Protein AF-A0ABD5GQT0-F1 (afdb_monomer_lite)

Structure (mmCIF, N/CA/C/O backbone):
data_AF-A0ABD5GQT0-F1
#
_entry.id   AF-A0ABD5GQT0-F1
#
loop_
_atom_site.group_PDB
_atom_site.id
_atom_site.type_symbol
_atom_site.label_atom_id
_atom_site.label_alt_id
_atom_site.label_comp_id
_atom_site.label_asym_id
_atom_site.label_entity_id
_atom_site.label_seq_id
_atom_site.pdbx_PDB_ins_code
_atom_site.Cartn_x
_atom_site.Cartn_y
_atom_site.Cartn_z
_atom_site.occupancy
_atom_site.B_iso_or_equiv
_atom_site.auth_seq_id
_atom_site.auth_comp_id
_atom_site.auth_asym_id
_atom_site.auth_atom_id
_atom_site.pdbx_PDB_model_num
ATOM 1 N N . MET A 1 1 ? -15.451 -2.386 5.337 1.00 69.12 1 MET A N 1
ATOM 2 C CA . MET A 1 1 ? -15.434 -2.028 3.897 1.00 69.12 1 MET A CA 1
ATOM 3 C C . MET A 1 1 ? -14.063 -2.382 3.335 1.00 69.12 1 MET A C 1
ATOM 5 O O . MET A 1 1 ? -13.108 -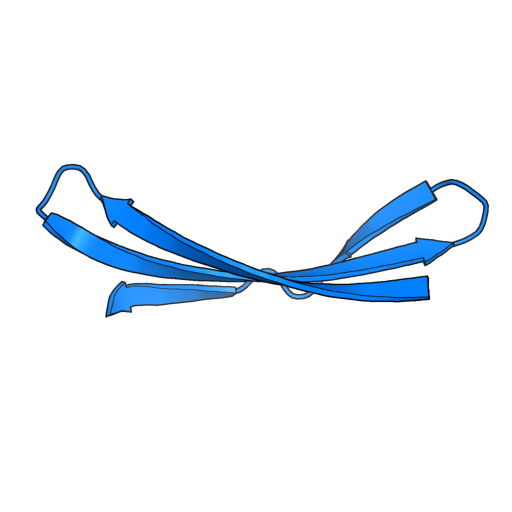1.653 3.576 1.00 69.12 1 MET A O 1
ATOM 9 N N . ILE A 1 2 ? -13.944 -3.554 2.714 1.00 86.12 2 ILE A N 1
ATOM 10 C CA . ILE A 1 2 ? -12.691 -4.053 2.128 1.00 86.12 2 ILE A CA 1
ATOM 11 C C . ILE A 1 2 ? -12.596 -3.499 0.705 1.00 86.12 2 ILE A C 1
ATOM 13 O O . ILE A 1 2 ? -13.588 -3.528 -0.021 1.00 86.12 2 ILE A O 1
ATOM 17 N N . LYS A 1 3 ? -11.436 -2.973 0.313 1.00 89.12 3 LYS A N 1
ATOM 18 C CA . LYS A 1 3 ? -11.179 -2.473 -1.041 1.00 89.12 3 LYS A CA 1
ATOM 19 C C . LYS A 1 3 ? -9.924 -3.117 -1.597 1.00 89.12 3 LYS A C 1
ATOM 21 O O . LYS A 1 3 ? -8.902 -3.157 -0.920 1.00 89.12 3 LYS A O 1
ATOM 26 N N . HIS A 1 4 ? -9.984 -3.582 -2.835 1.00 90.75 4 HIS A N 1
ATOM 27 C CA . HIS A 1 4 ? -8.794 -4.016 -3.548 1.00 90.75 4 HIS A CA 1
ATOM 28 C C . HIS A 1 4 ? -8.290 -2.878 -4.436 1.00 90.75 4 HIS A C 1
ATOM 30 O O . HIS A 1 4 ? -9.061 -2.292 -5.192 1.00 90.75 4 HIS A O 1
ATOM 36 N N . HIS A 1 5 ? -7.007 -2.552 -4.315 1.00 92.25 5 HIS A N 1
ATOM 37 C CA . HIS A 1 5 ? -6.337 -1.519 -5.091 1.00 92.25 5 HIS A CA 1
ATOM 38 C C . HIS A 1 5 ? -5.275 -2.150 -5.984 1.00 92.25 5 HIS A C 1
ATOM 40 O O . HIS A 1 5 ? -4.543 -3.040 -5.550 1.00 92.25 5 HIS A O 1
ATOM 46 N N . ILE A 1 6 ? -5.194 -1.670 -7.224 1.00 92.62 6 ILE A N 1
ATOM 47 C CA . ILE A 1 6 ? -4.180 -2.056 -8.203 1.00 92.62 6 ILE A CA 1
ATOM 48 C C . ILE A 1 6 ? -3.673 -0.777 -8.864 1.00 92.62 6 ILE A C 1
ATOM 50 O O . ILE A 1 6 ? -4.456 -0.022 -9.437 1.00 92.62 6 ILE A O 1
ATOM 54 N N . THR A 1 7 ? -2.365 -0.560 -8.812 1.00 93.75 7 THR A N 1
ATOM 55 C CA . THR A 1 7 ? -1.690 0.577 -9.435 1.00 93.75 7 THR A CA 1
ATOM 56 C C . THR A 1 7 ? -0.617 0.063 -10.377 1.00 93.75 7 THR A C 1
ATOM 58 O O . THR A 1 7 ? 0.173 -0.803 -10.011 1.00 93.75 7 THR A O 1
ATOM 61 N N . LYS A 1 8 ? -0.577 0.611 -11.593 1.00 93.31 8 LYS A N 1
ATOM 62 C CA . LYS A 1 8 ? 0.462 0.327 -12.586 1.00 93.31 8 LYS A CA 1
ATOM 63 C C . LYS A 1 8 ? 1.351 1.555 -12.730 1.00 93.31 8 LYS A C 1
ATOM 65 O O . LYS A 1 8 ? 0.829 2.663 -12.821 1.00 93.31 8 LYS A O 1
ATOM 70 N N . TYR A 1 9 ? 2.663 1.365 -12.758 1.00 92.19 9 TYR A N 1
ATOM 71 C CA . TYR A 1 9 ? 3.625 2.434 -13.019 1.00 92.19 9 TYR A CA 1
ATOM 72 C C . TYR A 1 9 ? 4.818 1.901 -13.805 1.00 92.19 9 TYR A C 1
ATOM 74 O O . TYR A 1 9 ? 5.114 0.709 -13.778 1.00 92.19 9 TYR A O 1
ATOM 82 N N . SER A 1 10 ? 5.500 2.794 -14.509 1.00 90.31 10 SER A N 1
ATOM 83 C CA . SER A 1 10 ? 6.772 2.484 -15.154 1.00 90.31 10 SER A CA 1
ATOM 84 C C . SER A 1 10 ? 7.901 2.906 -14.225 1.00 90.31 10 SER A C 1
ATOM 86 O O . SER A 1 10 ? 7.903 4.026 -13.719 1.00 90.31 10 SER A O 1
ATOM 88 N N . ASP A 1 11 ? 8.843 2.003 -13.977 1.00 85.56 11 ASP A N 1
ATOM 89 C CA . ASP A 1 11 ? 10.081 2.324 -13.273 1.00 85.56 11 ASP A CA 1
ATOM 90 C C . ASP A 1 11 ? 10.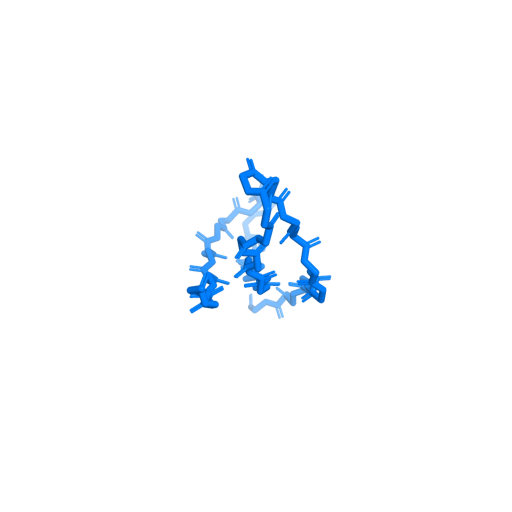962 3.219 -14.166 1.00 85.56 11 ASP A C 1
ATOM 92 O O . ASP A 1 11 ? 10.798 3.259 -15.388 1.00 85.56 11 ASP A O 1
ATOM 96 N N . ASN A 1 12 ? 11.947 3.898 -13.582 1.00 84.94 12 ASN A N 1
ATOM 97 C CA . ASN A 1 12 ? 12.840 4.820 -14.290 1.00 84.94 12 ASN A CA 1
ATOM 98 C C . ASN A 1 12 ? 13.684 4.118 -15.377 1.00 84.94 12 ASN A C 1
ATOM 100 O O . ASN A 1 12 ? 14.249 4.757 -16.257 1.00 84.94 12 ASN A O 1
ATOM 104 N N . LYS A 1 13 ? 13.755 2.781 -15.321 1.00 85.69 13 LYS A N 1
ATOM 105 C CA . LYS A 1 13 ? 14.397 1.902 -16.311 1.00 85.69 13 LYS A CA 1
ATOM 106 C C . LYS A 1 13 ? 13.462 1.434 -17.441 1.00 85.69 13 LYS A C 1
ATOM 108 O O . LYS A 1 13 ? 13.874 0.614 -18.251 1.00 85.69 13 LYS A O 1
ATOM 113 N N . GLY A 1 14 ? 12.207 1.887 -17.475 1.00 86.12 14 GLY A N 1
ATOM 114 C CA . GLY A 1 14 ? 11.214 1.494 -18.486 1.00 86.12 14 GLY A CA 1
ATOM 115 C C . GLY A 1 14 ? 10.483 0.173 -18.211 1.00 86.12 14 GLY A C 1
ATOM 116 O O . GLY A 1 14 ? 9.585 -0.190 -18.967 1.00 86.12 14 GLY A O 1
ATOM 117 N N . ASN A 1 15 ? 10.812 -0.524 -17.120 1.00 90.19 15 ASN A N 1
ATOM 118 C CA . ASN A 1 15 ? 10.112 -1.743 -16.703 1.00 90.19 15 ASN A CA 1
ATOM 119 C C . ASN A 1 15 ? 8.716 -1.392 -16.178 1.00 90.19 15 ASN A C 1
ATOM 121 O O . ASN A 1 15 ? 8.593 -0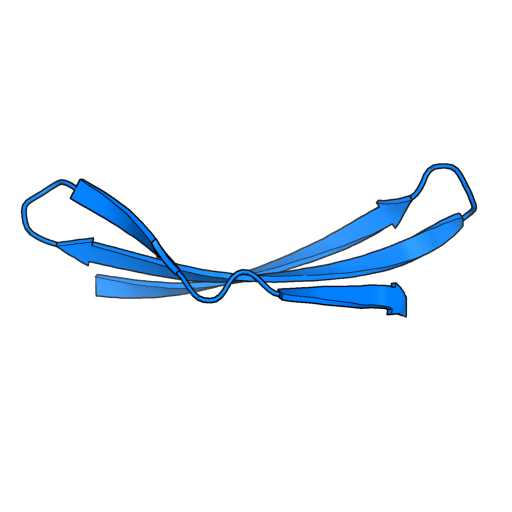.511 -15.319 1.00 90.19 15 ASN A O 1
ATOM 125 N N . ARG A 1 16 ? 7.664 -2.063 -16.660 1.00 89.94 16 ARG A N 1
ATOM 126 C CA . ARG A 1 16 ? 6.305 -1.818 -16.170 1.00 89.94 16 ARG A CA 1
ATOM 127 C C . ARG A 1 16 ? 6.076 -2.664 -14.936 1.00 89.94 16 ARG A C 1
ATOM 129 O O . ARG A 1 16 ? 6.291 -3.862 -14.930 1.00 89.94 16 ARG A O 1
ATOM 136 N N . LYS A 1 17 ? 5.600 -2.043 -13.873 1.00 92.44 17 LYS A N 1
ATOM 137 C CA . LYS A 1 17 ? 5.282 -2.721 -12.624 1.00 92.44 17 LYS A CA 1
ATOM 138 C C . LYS A 1 17 ? 3.806 -2.557 -12.331 1.00 92.44 17 LYS A C 1
ATOM 140 O O . LYS A 1 17 ? 3.235 -1.486 -12.544 1.00 92.44 17 LYS A O 1
ATOM 145 N N . ALA A 1 18 ? 3.181 -3.611 -11.826 1.00 92.50 18 ALA A N 1
ATOM 146 C CA . ALA A 1 18 ? 1.881 -3.509 -11.185 1.00 92.50 18 ALA A CA 1
ATOM 147 C C . ALA A 1 18 ? 2.008 -3.882 -9.720 1.00 92.50 18 ALA A C 1
ATOM 149 O O . ALA A 1 18 ? 2.545 -4.929 -9.368 1.00 92.50 18 ALA A O 1
ATOM 150 N N . VAL A 1 19 ? 1.462 -3.025 -8.871 1.00 93.75 19 VAL A N 1
ATOM 151 C CA . VAL A 1 19 ? 1.378 -3.244 -7.437 1.00 93.75 19 VAL A CA 1
ATOM 152 C C . VAL A 1 19 ? -0.084 -3.354 -7.060 1.00 93.75 19 VAL A C 1
ATOM 154 O O . VAL A 1 19 ? -0.884 -2.476 -7.372 1.00 93.75 19 VAL A O 1
ATOM 157 N N . SER A 1 20 ? -0.433 -4.433 -6.374 1.00 94.44 20 SER A N 1
ATOM 158 C CA . SER A 1 20 ? -1.780 -4.681 -5.875 1.00 94.44 20 SER A CA 1
ATOM 159 C C . SER A 1 20 ? -1.762 -4.8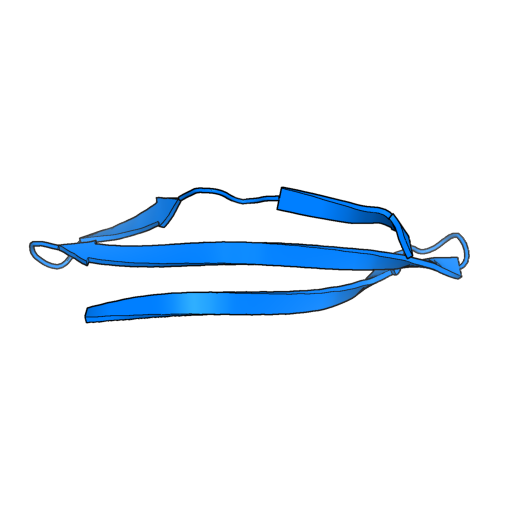16 -4.362 1.00 94.44 20 SER A C 1
ATOM 161 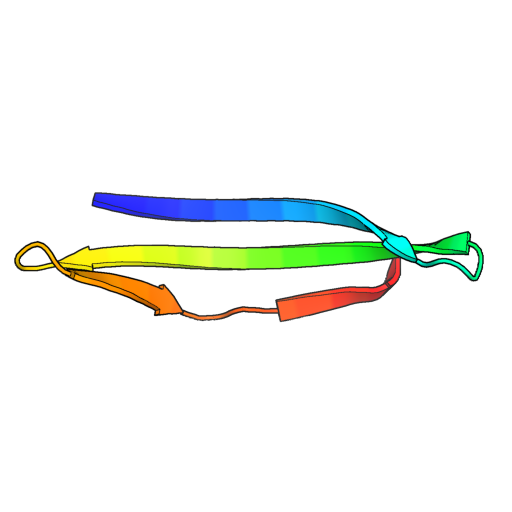O O . SER A 1 20 ? -0.857 -5.455 -3.832 1.00 94.44 20 SER A O 1
ATOM 163 N N . TRP A 1 21 ? -2.746 -4.262 -3.662 1.00 95.12 21 TRP A N 1
ATOM 164 C CA . TRP A 1 21 ? -2.928 -4.470 -2.224 1.00 95.12 21 TRP A CA 1
ATOM 165 C C . TRP A 1 21 ? -4.407 -4.488 -1.855 1.00 95.12 21 TRP A C 1
ATOM 167 O O . TRP A 1 21 ? -5.270 -4.007 -2.589 1.00 95.12 21 TRP A O 1
ATOM 177 N N . THR A 1 22 ? -4.715 -5.068 -0.703 1.00 93.81 22 THR A N 1
ATOM 178 C CA . THR A 1 22 ? -6.064 -5.085 -0.140 1.00 93.81 22 THR A CA 1
ATOM 179 C C . THR A 1 22 ? -6.108 -4.162 1.064 1.00 93.81 22 THR A C 1
ATOM 181 O O . THR A 1 22 ? -5.396 -4.361 2.043 1.00 93.81 22 THR A O 1
ATOM 184 N N . GLN A 1 23 ? -6.942 -3.138 0.989 1.00 94.12 23 GLN A N 1
ATOM 185 C CA . GLN A 1 23 ? -7.207 -2.215 2.074 1.00 94.12 23 GLN A CA 1
ATOM 186 C C . GLN A 1 23 ? -8.398 -2.714 2.892 1.00 94.12 23 GLN A C 1
ATOM 188 O O . GLN A 1 23 ? -9.495 -2.914 2.369 1.00 94.12 23 GLN A O 1
ATOM 193 N N . ILE A 1 24 ? -8.196 -2.877 4.194 1.00 91.75 24 ILE A N 1
ATOM 194 C CA . ILE A 1 24 ? -9.231 -3.247 5.152 1.00 91.75 24 ILE A CA 1
ATOM 195 C C . ILE A 1 24 ? -9.366 -2.111 6.155 1.00 91.75 24 ILE A C 1
ATOM 197 O O . ILE A 1 24 ? -8.416 -1.765 6.851 1.00 91.75 24 ILE A O 1
ATOM 201 N N . ASN A 1 25 ? -10.560 -1.529 6.222 1.00 90.44 25 ASN A N 1
ATOM 202 C CA . ASN A 1 25 ? -10.894 -0.528 7.228 1.00 90.44 25 ASN A CA 1
ATOM 203 C C . ASN A 1 25 ? -11.701 -1.187 8.350 1.00 90.44 25 ASN A C 1
ATOM 205 O O . ASN A 1 25 ? -12.815 -1.662 8.098 1.00 90.44 25 ASN A O 1
ATOM 209 N N . ILE A 1 26 ? -11.135 -1.216 9.558 1.00 88.62 26 ILE A N 1
ATOM 210 C CA . ILE A 1 26 ? -11.714 -1.817 10.768 1.00 88.62 26 ILE A CA 1
ATOM 211 C C . ILE A 1 26 ? -11.466 -0.873 11.954 1.00 88.62 26 ILE A C 1
ATOM 213 O O . ILE A 1 26 ? -10.348 -0.401 12.146 1.00 88.62 26 ILE A O 1
ATOM 217 N N . PHE A 1 27 ? -12.511 -0.584 12.742 1.00 85.81 27 PHE A N 1
ATOM 218 C CA . PHE A 1 27 ? -12.460 0.293 13.929 1.00 85.81 27 PHE A CA 1
ATOM 219 C C . PHE A 1 27 ? -11.782 1.658 13.689 1.00 85.81 27 PHE A C 1
ATOM 221 O O . PHE A 1 27 ? -10.986 2.125 14.499 1.00 85.81 27 PHE A O 1
ATOM 228 N N . GLY A 1 28 ? -12.056 2.288 12.540 1.00 85.44 28 GLY A N 1
ATOM 229 C CA . GLY A 1 28 ? -11.469 3.584 12.168 1.00 85.44 28 GLY A CA 1
ATOM 230 C C . GLY A 1 28 ? -9.988 3.530 11.772 1.00 85.44 28 GLY A C 1
ATOM 231 O O . GLY A 1 28 ? -9.407 4.566 11.459 1.00 85.44 28 GLY A O 1
ATOM 232 N N . LYS A 1 29 ? -9.375 2.340 11.752 1.00 83.19 29 LYS A N 1
ATOM 233 C CA . LYS A 1 29 ? -7.991 2.126 11.327 1.00 83.19 29 LYS A CA 1
ATOM 234 C C . LYS A 1 29 ? -7.944 1.485 9.943 1.00 83.19 29 LYS A C 1
ATOM 236 O O . LYS A 1 29 ? -8.639 0.505 9.663 1.00 83.19 29 LYS A O 1
ATOM 241 N N . CYS A 1 30 ? -7.082 2.046 9.101 1.00 89.50 30 CYS A N 1
ATOM 242 C CA . CYS A 1 30 ? -6.845 1.597 7.739 1.00 89.50 30 CYS A CA 1
ATOM 243 C C . CYS A 1 30 ? -5.630 0.666 7.705 1.00 89.50 30 CYS A C 1
ATOM 245 O O . CYS A 1 30 ? -4.510 1.097 7.976 1.00 89.50 30 CYS A O 1
ATOM 247 N N . PHE A 1 31 ? -5.852 -0.601 7.362 1.00 89.44 31 PHE A N 1
ATOM 248 C CA . PHE A 1 31 ? -4.799 -1.600 7.216 1.00 89.44 31 PHE A CA 1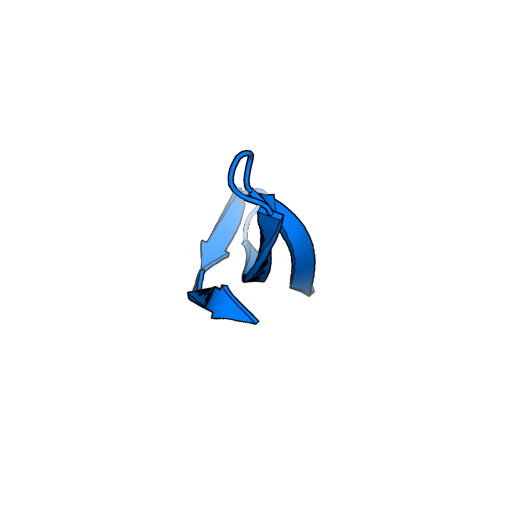
ATOM 249 C C . PHE A 1 31 ? -4.626 -1.971 5.745 1.00 89.44 31 PHE A C 1
ATOM 251 O O . PHE A 1 31 ? -5.586 -2.354 5.076 1.00 89.44 31 PHE A O 1
ATOM 258 N N . CYS A 1 32 ? -3.394 -1.892 5.244 1.00 90.81 32 CYS A N 1
ATOM 259 C CA . CYS A 1 32 ? -3.037 -2.327 3.895 1.00 90.81 32 CYS A CA 1
ATOM 260 C C . CYS A 1 32 ? -2.348 -3.692 3.973 1.00 90.81 32 CYS A C 1
ATOM 262 O O . CYS A 1 32 ? -1.241 -3.805 4.494 1.00 90.81 32 CYS A O 1
ATOM 264 N N . LEU A 1 33 ? -3.009 -4.724 3.457 1.00 89.75 33 LEU A N 1
ATOM 265 C CA . LEU A 1 33 ? -2.578 -6.119 3.511 1.00 89.75 33 LEU A CA 1
ATOM 266 C C . LEU A 1 33 ? -2.348 -6.679 2.103 1.00 89.75 33 LEU A C 1
ATOM 268 O O . LEU A 1 33 ? -2.857 -6.151 1.113 1.00 89.75 33 LEU A O 1
ATOM 272 N N . ASN A 1 34 ? -1.593 -7.779 2.022 1.00 87.56 34 ASN A N 1
ATOM 273 C CA . ASN A 1 34 ? -1.314 -8.516 0.783 1.00 87.56 34 ASN A CA 1
ATOM 274 C C . ASN A 1 34 ? -0.792 -7.618 -0.360 1.00 87.56 34 ASN A C 1
ATOM 276 O O . ASN A 1 34 ? -1.244 -7.724 -1.501 1.00 87.56 34 ASN A O 1
ATOM 280 N N . LYS A 1 35 ? 0.133 -6.698 -0.043 1.00 92.62 35 LYS A N 1
ATOM 281 C CA . LYS A 1 35 ? 0.808 -5.879 -1.054 1.00 92.62 35 LYS A CA 1
ATOM 282 C C . LYS A 1 35 ? 1.740 -6.774 -1.873 1.00 92.62 35 LYS A C 1
ATOM 284 O O . LYS A 1 35 ? 2.703 -7.311 -1.335 1.00 92.62 35 LYS A O 1
ATOM 289 N N . ARG A 1 36 ? 1.447 -6.935 -3.160 1.00 91.81 36 ARG A N 1
ATOM 290 C CA . ARG A 1 36 ? 2.256 -7.686 -4.126 1.00 91.81 36 ARG A CA 1
ATOM 291 C C . ARG A 1 36 ? 2.670 -6.772 -5.264 1.00 91.81 36 ARG A C 1
ATOM 293 O O . ARG A 1 36 ? 1.846 -6.003 -5.748 1.00 91.81 36 ARG A O 1
ATOM 300 N N . GLU A 1 37 ? 3.924 -6.878 -5.677 1.00 92.25 37 GLU A N 1
ATOM 301 C CA . GLU A 1 37 ? 4.479 -6.216 -6.857 1.00 92.25 37 GLU A CA 1
ATOM 302 C C . GLU A 1 37 ? 4.806 -7.288 -7.896 1.00 92.25 37 GLU A C 1
ATOM 304 O O . GLU A 1 37 ? 5.428 -8.298 -7.570 1.00 92.25 37 GLU A O 1
ATOM 309 N N . ILE A 1 38 ? 4.367 -7.074 -9.132 1.00 91.94 38 ILE A N 1
ATOM 310 C CA . ILE A 1 38 ? 4.728 -7.888 -10.289 1.00 91.94 38 ILE A CA 1
ATOM 311 C C . ILE A 1 38 ? 5.362 -6.996 -11.353 1.00 91.94 38 ILE A C 1
ATOM 313 O O . ILE A 1 38 ? 4.948 -5.851 -11.544 1.00 91.94 38 ILE A O 1
ATOM 317 N N . ASN A 1 39 ? 6.366 -7.533 -12.038 1.00 88.50 39 ASN A N 1
ATOM 318 C CA . ASN A 1 39 ? 6.974 -6.908 -13.208 1.00 88.50 39 ASN A CA 1
ATOM 319 C C . ASN A 1 39 ? 6.239 -7.420 -14.458 1.00 88.50 39 ASN A C 1
ATOM 321 O O . ASN A 1 39 ? 5.930 -8.610 -14.532 1.00 88.50 39 ASN A O 1
ATOM 325 N N . ILE A 1 40 ? 5.911 -6.520 -15.380 1.00 79.19 40 ILE A N 1
ATOM 326 C CA . ILE A 1 40 ? 5.058 -6.716 -16.562 1.00 79.19 40 ILE A CA 1
ATOM 327 C C . ILE A 1 40 ? 5.802 -6.243 -17.806 1.00 79.19 40 ILE A C 1
ATOM 329 O O . ILE A 1 40 ? 6.495 -5.202 -17.732 1.00 79.19 40 ILE A O 1
#

Radius of gyration: 12.58 Å; chains: 1; bounding box: 30×13×32 Å

Foldseek 3Di:
DKDKDKDWDADPVRWIKIWIWIWDQDPNDIDTHDTDMDTD

Sequence (40 aa):
MIKHHITKYSDNKGNRKAVSWTQINIFGKCFCLNKREINI

Secondary structure (DSSP, 8-state):
-EEEEEEEEE-TTS-EEEEEEEEEEETTEEEEEEEEEEE-

pLDDT: mean 89.42, std 4.74, range [69.12, 95.12]

Organism: NCBI:txid1358